Protein AF-A0A8J8JSF8-F1 (afdb_monomer_lite)

pLDDT: mean 90.54, std 15.45, range [44.03, 98.81]

Sequence (85 aa):
MVNITRRIISEENIERGMVKLLYNETRRKLVEYELQDRNLAKKYAMSFEEFREMKMIEKLGYTWEVEKDYQNWEIARDGIETIML

Foldseek 3Di:
DPPPVVVCDDVVNVVVVVVVVVVVVLVVLLVVLVVLQVVLCVVVVHHLVCCVVVVVCVVVPVDPVVVVSNVSNVVSVVSNVVSVD

Radius of gyration: 20.56 Å; chains: 1; bounding box: 56×16×52 Å

Secondary structure (DSSP, 8-state):
--TTHHHH--HHHHHHHHHHHH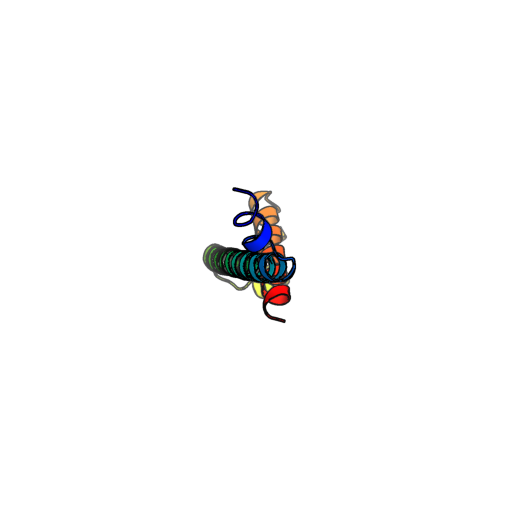HHHHHHHHHHHHHHHHHHHHHHTS-HHHHHHTTHHHHTT--HHHHHHHHHHHHHHHHHHHHH-

Structure (mmCIF, N/CA/C/O backbone):
data_AF-A0A8J8JSF8-F1
#
_entry.id   AF-A0A8J8JSF8-F1
#
loop_
_atom_site.group_PDB
_atom_site.id
_atom_site.type_symbol
_atom_site.label_atom_id
_atom_site.label_alt_id
_atom_site.label_comp_id
_atom_site.label_asym_id
_atom_site.label_entity_id
_atom_site.label_seq_id
_atom_site.pdbx_PDB_ins_code
_atom_site.Cartn_x
_atom_site.Cartn_y
_atom_site.Cartn_z
_atom_site.occupancy
_atom_site.B_iso_or_equiv
_atom_site.auth_seq_id
_atom_site.auth_comp_id
_atom_site.auth_asym_id
_atom_site.auth_atom_id
_atom_site.pdbx_PDB_model_num
ATOM 1 N N . MET A 1 1 ? 41.023 -3.304 -31.322 1.00 44.03 1 MET A N 1
ATOM 2 C CA . MET A 1 1 ? 39.849 -3.724 -30.525 1.00 44.03 1 MET A CA 1
ATOM 3 C C . MET A 1 1 ? 39.125 -2.516 -29.913 1.00 44.03 1 MET A C 1
ATOM 5 O O . MET A 1 1 ? 39.177 -2.328 -28.710 1.00 44.03 1 MET A O 1
ATOM 9 N N . VAL A 1 2 ? 38.463 -1.674 -30.722 1.00 48.38 2 VAL A N 1
ATOM 10 C CA . VAL A 1 2 ? 37.653 -0.525 -30.226 1.00 48.38 2 VAL A CA 1
ATOM 11 C C . VAL A 1 2 ? 36.246 -0.479 -30.866 1.00 48.38 2 VAL A C 1
ATOM 13 O O . VAL A 1 2 ? 35.393 0.300 -30.456 1.00 48.38 2 VAL A O 1
ATOM 16 N N . ASN A 1 3 ? 35.936 -1.374 -31.815 1.00 49.84 3 ASN A N 1
ATOM 17 C CA . ASN A 1 3 ? 34.685 -1.311 -32.589 1.00 49.84 3 ASN A CA 1
ATOM 18 C C . ASN A 1 3 ? 33.529 -2.166 -32.045 1.00 49.84 3 ASN A C 1
ATOM 20 O O . ASN A 1 3 ? 32.415 -2.044 -32.542 1.00 49.84 3 ASN A O 1
ATOM 24 N N . ILE A 1 4 ? 33.759 -3.010 -31.033 1.00 51.31 4 ILE A N 1
ATOM 25 C CA . ILE A 1 4 ? 32.695 -3.849 -30.451 1.00 51.31 4 ILE A CA 1
ATOM 26 C C . ILE A 1 4 ? 31.948 -3.070 -29.358 1.00 51.31 4 ILE A C 1
ATOM 28 O O . ILE A 1 4 ? 30.722 -3.024 -29.367 1.00 51.31 4 ILE A O 1
ATOM 32 N N . THR A 1 5 ? 32.665 -2.344 -28.496 1.00 48.91 5 THR A N 1
ATOM 33 C CA . THR A 1 5 ? 32.067 -1.555 -27.404 1.00 48.91 5 THR A CA 1
ATOM 34 C C . THR A 1 5 ? 31.183 -0.417 -27.919 1.00 48.91 5 THR A C 1
ATOM 36 O O . THR A 1 5 ? 30.114 -0.169 -27.372 1.00 48.91 5 THR A O 1
ATOM 39 N N . ARG A 1 6 ? 31.569 0.222 -29.034 1.00 48.41 6 ARG A N 1
ATOM 40 C CA . ARG A 1 6 ? 30.800 1.319 -29.646 1.00 48.41 6 ARG A CA 1
ATOM 41 C C . ARG A 1 6 ? 29.504 0.858 -30.331 1.00 48.41 6 ARG A C 1
ATOM 43 O O . ARG A 1 6 ? 28.617 1.667 -30.547 1.00 48.41 6 ARG A O 1
ATOM 50 N N . ARG A 1 7 ? 29.393 -0.434 -30.671 1.00 48.94 7 ARG A N 1
ATOM 51 C CA . ARG A 1 7 ? 28.217 -1.024 -31.339 1.00 48.94 7 ARG A CA 1
ATOM 52 C C . ARG A 1 7 ? 27.188 -1.576 -30.346 1.00 48.94 7 ARG A C 1
ATOM 54 O O . ARG A 1 7 ? 26.019 -1.704 -30.686 1.00 48.94 7 ARG A O 1
ATOM 61 N N . ILE A 1 8 ? 27.627 -1.890 -29.125 1.00 55.97 8 ILE A N 1
ATOM 62 C CA . ILE A 1 8 ? 26.768 -2.371 -28.033 1.00 55.97 8 ILE A CA 1
ATOM 63 C C . ILE A 1 8 ? 26.011 -1.201 -27.385 1.00 55.97 8 ILE A C 1
ATOM 65 O O . ILE A 1 8 ? 24.870 -1.368 -26.969 1.00 55.97 8 ILE A O 1
ATOM 69 N N . ILE A 1 9 ? 26.596 -0.001 -27.401 1.00 58.19 9 ILE A N 1
ATOM 70 C CA . ILE A 1 9 ? 26.022 1.219 -26.830 1.00 58.19 9 ILE A CA 1
ATOM 71 C C . ILE A 1 9 ? 25.715 2.206 -27.968 1.00 58.19 9 ILE A C 1
ATOM 73 O O . ILE A 1 9 ? 26.418 3.195 -28.152 1.00 58.19 9 ILE A O 1
ATOM 77 N N . SER A 1 10 ? 24.708 1.907 -28.791 1.00 68.25 10 SER A N 1
ATOM 78 C CA . SER A 1 10 ? 24.028 2.962 -29.553 1.00 68.25 10 SER A CA 1
ATOM 79 C C . SER A 1 10 ? 22.962 3.600 -28.659 1.00 68.25 10 SER A C 1
ATOM 81 O O . SER A 1 10 ? 22.423 2.922 -27.784 1.00 68.25 10 SER A O 1
ATOM 83 N N . GLU A 1 11 ? 22.641 4.877 -28.871 1.00 66.25 11 GLU A N 1
ATOM 84 C CA . GLU A 1 11 ? 21.540 5.560 -28.163 1.00 66.25 11 GLU A CA 1
ATOM 85 C C . GLU A 1 11 ? 20.238 4.748 -28.262 1.00 66.25 11 GLU A C 1
ATOM 87 O O . GLU A 1 11 ? 19.596 4.473 -27.256 1.00 66.25 11 GLU A O 1
ATOM 92 N N . GLU A 1 12 ? 19.955 4.193 -29.441 1.00 68.62 12 GLU A N 1
ATOM 93 C CA . GLU A 1 12 ? 18.821 3.294 -29.688 1.00 68.62 12 GLU A CA 1
ATOM 94 C C . GLU A 1 12 ? 18.858 1.997 -28.840 1.00 68.62 12 GLU A C 1
ATOM 96 O O . GLU A 1 12 ? 17.825 1.489 -28.399 1.00 68.62 12 GLU A O 1
ATOM 101 N N . ASN A 1 13 ? 20.046 1.430 -28.580 1.00 80.69 13 ASN A N 1
ATOM 102 C CA . ASN A 1 13 ? 20.196 0.272 -27.689 1.00 80.69 13 ASN A CA 1
ATOM 103 C C . ASN A 1 13 ? 20.008 0.653 -26.216 1.00 80.69 13 ASN A C 1
ATOM 105 O O . ASN A 1 13 ? 19.462 -0.149 -25.455 1.00 80.69 13 ASN A O 1
ATOM 109 N N . ILE A 1 14 ? 20.431 1.858 -25.823 1.00 84.44 14 ILE A N 1
ATOM 110 C CA . ILE A 1 14 ? 20.216 2.386 -24.471 1.00 84.44 14 ILE A CA 1
ATOM 111 C C . ILE A 1 14 ? 18.725 2.621 -24.239 1.00 84.44 14 ILE A C 1
ATOM 113 O O . ILE A 1 14 ? 18.196 2.125 -23.249 1.00 84.44 14 ILE A O 1
ATOM 117 N N . GLU A 1 15 ? 18.036 3.304 -25.153 1.00 88.12 15 GLU A N 1
ATOM 118 C CA . GLU A 1 15 ? 16.605 3.598 -25.037 1.00 88.12 15 GLU A CA 1
ATOM 119 C C . GLU A 1 15 ? 15.775 2.319 -24.925 1.00 88.12 15 GLU A C 1
ATOM 121 O O . GLU A 1 15 ? 14.983 2.171 -23.994 1.00 88.12 15 GLU A O 1
ATOM 126 N N . ARG A 1 16 ? 16.013 1.331 -25.799 1.00 88.44 16 ARG A N 1
ATOM 127 C CA . ARG A 1 16 ? 15.354 0.017 -25.696 1.00 88.44 16 ARG A CA 1
ATOM 128 C C . ARG A 1 16 ? 15.641 -0.676 -24.365 1.00 88.44 16 ARG A C 1
ATOM 130 O O . ARG A 1 16 ? 14.743 -1.283 -23.778 1.00 88.44 16 ARG A O 1
ATOM 137 N N . GLY A 1 17 ? 16.886 -0.603 -23.893 1.00 90.94 17 GLY A N 1
ATOM 138 C CA . GLY A 1 17 ? 17.281 -1.130 -22.590 1.00 90.94 17 GLY A CA 1
ATOM 139 C C . GLY A 1 17 ? 16.536 -0.445 -21.444 1.00 90.94 17 GLY A C 1
ATOM 140 O O . GLY A 1 17 ? 15.988 -1.127 -20.580 1.00 90.94 17 GLY A O 1
ATOM 141 N N . MET A 1 18 ? 16.450 0.886 -21.472 1.00 92.88 18 MET A N 1
ATOM 142 C CA . MET A 1 18 ? 15.738 1.696 -20.485 1.00 92.88 18 MET A CA 1
ATOM 143 C C . MET A 1 18 ? 14.241 1.407 -20.474 1.00 92.88 18 MET A C 1
ATOM 145 O O . MET A 1 18 ? 13.695 1.170 -19.403 1.00 92.88 18 MET A O 1
ATOM 149 N N . VAL A 1 19 ? 13.585 1.353 -21.637 1.00 94.38 19 VAL A N 1
ATOM 150 C CA . VAL A 1 19 ? 12.155 1.015 -21.736 1.00 94.38 19 VAL A CA 1
ATOM 151 C C . VAL A 1 19 ? 11.889 -0.357 -21.121 1.00 94.38 19 VAL A C 1
ATOM 153 O O . VAL A 1 19 ? 10.964 -0.512 -20.328 1.00 94.38 19 VAL A O 1
ATOM 156 N N . LYS A 1 20 ? 12.732 -1.352 -21.421 1.00 93.69 20 LYS A N 1
ATOM 157 C CA . LYS A 1 20 ? 12.598 -2.696 -20.846 1.00 93.69 20 LYS A CA 1
ATOM 158 C C . LYS A 1 20 ? 12.813 -2.707 -19.330 1.00 93.69 20 LYS A C 1
ATOM 160 O O . LYS A 1 20 ? 12.111 -3.432 -18.627 1.00 93.69 20 LYS A O 1
ATOM 165 N N . LEU A 1 21 ? 13.780 -1.940 -18.826 1.00 95.25 21 LEU A N 1
ATOM 166 C CA . LEU A 1 21 ? 14.037 -1.817 -17.390 1.00 95.25 21 LEU A CA 1
ATOM 167 C C . LEU A 1 21 ? 12.872 -1.137 -16.669 1.00 95.25 21 LEU A C 1
ATOM 169 O O . LEU A 1 21 ? 12.381 -1.691 -15.692 1.00 95.25 21 LEU A O 1
ATOM 173 N N . LEU A 1 22 ? 12.393 -0.002 -17.186 1.00 95.44 22 LEU A N 1
ATOM 174 C CA . LEU A 1 22 ? 11.245 0.723 -16.642 1.00 95.44 22 LEU A CA 1
ATOM 175 C C . LEU A 1 22 ? 9.992 -0.151 -16.648 1.00 95.44 22 LEU A C 1
ATOM 177 O O . LEU A 1 22 ? 9.348 -0.283 -15.618 1.00 95.44 22 LEU A O 1
ATOM 181 N N . TYR A 1 23 ? 9.701 -0.834 -17.757 1.00 95.62 23 TYR A N 1
ATOM 182 C CA . TYR A 1 23 ? 8.567 -1.754 -17.839 1.00 95.62 23 TYR A CA 1
ATOM 183 C C . TYR A 1 23 ? 8.624 -2.844 -16.758 1.00 95.62 23 TYR A C 1
ATOM 185 O O . TYR A 1 23 ? 7.635 -3.109 -16.075 1.00 95.62 23 TYR A O 1
ATOM 193 N N . ASN A 1 24 ? 9.789 -3.470 -16.573 1.00 96.06 24 ASN A N 1
ATOM 194 C CA . ASN A 1 24 ? 9.957 -4.509 -15.559 1.00 96.06 24 ASN A CA 1
ATOM 195 C C . ASN A 1 24 ? 9.853 -3.953 -14.134 1.00 96.06 24 ASN A C 1
ATOM 197 O O . ASN A 1 24 ? 9.279 -4.618 -13.273 1.00 96.06 24 ASN A O 1
ATOM 201 N N . GLU A 1 25 ? 10.388 -2.756 -13.887 1.00 96.62 25 GLU A N 1
ATOM 202 C CA . GLU A 1 25 ? 10.292 -2.077 -12.594 1.00 96.62 25 GLU A CA 1
ATOM 203 C C . GLU A 1 25 ? 8.841 -1.727 -12.261 1.00 96.62 25 GLU A C 1
ATOM 205 O O . GLU A 1 25 ? 8.353 -2.089 -11.192 1.00 96.62 25 GLU A O 1
ATOM 210 N N . THR A 1 26 ? 8.123 -1.105 -13.198 1.00 96.38 26 THR A N 1
ATOM 211 C CA . THR A 1 26 ? 6.707 -0.756 -13.051 1.00 96.38 26 THR A CA 1
ATOM 212 C C . THR A 1 26 ? 5.862 -2.001 -12.811 1.00 96.38 26 THR A C 1
ATOM 214 O O . THR A 1 26 ? 5.036 -2.026 -11.902 1.00 96.38 26 THR A O 1
ATOM 217 N N . ARG A 1 27 ? 6.117 -3.086 -13.553 1.00 97.25 27 ARG A N 1
ATOM 218 C CA . ARG A 1 27 ? 5.424 -4.360 -13.342 1.00 97.25 27 ARG A CA 1
ATOM 219 C C . ARG A 1 27 ? 5.719 -4.959 -11.966 1.00 97.25 27 ARG A C 1
ATOM 221 O O . ARG A 1 27 ? 4.808 -5.490 -11.337 1.00 97.25 27 ARG A O 1
ATOM 228 N N . ARG A 1 28 ? 6.964 -4.886 -11.483 1.00 98.19 28 ARG A N 1
ATOM 229 C CA . ARG A 1 28 ? 7.310 -5.338 -10.126 1.00 98.19 28 ARG A CA 1
ATOM 230 C C . ARG A 1 28 ? 6.571 -4.511 -9.075 1.00 98.19 28 ARG A C 1
ATOM 232 O O . ARG A 1 28 ? 5.986 -5.092 -8.168 1.00 98.19 28 ARG A O 1
ATOM 239 N N . LYS A 1 29 ? 6.554 -3.185 -9.230 1.00 97.81 29 LYS A N 1
ATOM 240 C CA . LYS A 1 29 ? 5.848 -2.265 -8.329 1.00 97.81 29 LYS A CA 1
ATOM 241 C C . LYS A 1 29 ? 4.349 -2.532 -8.281 1.00 97.8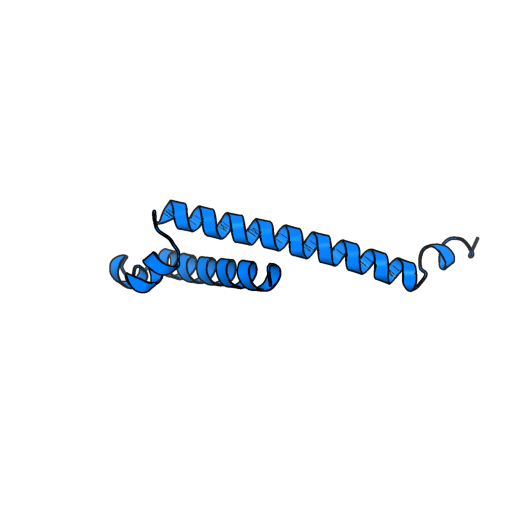1 29 LYS A C 1
ATOM 243 O O . LYS A 1 29 ? 3.800 -2.612 -7.190 1.00 97.81 29 LYS A O 1
ATOM 248 N N . LEU A 1 30 ? 3.713 -2.767 -9.429 1.00 98.25 30 LEU A N 1
ATOM 249 C CA . LEU A 1 30 ? 2.299 -3.137 -9.476 1.00 98.25 30 LEU A CA 1
ATOM 250 C C . LEU A 1 30 ? 2.019 -4.404 -8.656 1.00 98.25 30 LEU A C 1
ATOM 252 O O . LEU A 1 30 ? 1.124 -4.407 -7.819 1.00 98.25 30 LEU A O 1
ATOM 256 N N . VAL A 1 31 ? 2.830 -5.452 -8.831 1.00 98.38 31 VAL A N 1
ATOM 257 C CA . VAL A 1 31 ? 2.681 -6.701 -8.063 1.00 98.38 31 VAL A CA 1
ATOM 258 C C . VAL A 1 31 ? 2.892 -6.479 -6.561 1.00 98.38 31 VAL A C 1
ATOM 260 O O . VAL A 1 31 ? 2.181 -7.078 -5.754 1.00 98.38 31 VAL A O 1
ATOM 263 N N . GLU A 1 32 ? 3.851 -5.632 -6.170 1.00 98.44 32 GLU A N 1
ATOM 264 C CA . GLU A 1 32 ? 4.073 -5.255 -4.766 1.00 98.44 32 GLU A CA 1
ATOM 265 C C . GLU A 1 32 ? 2.838 -4.560 -4.175 1.00 98.44 32 GLU A C 1
ATOM 267 O O . GLU A 1 32 ? 2.369 -4.959 -3.106 1.00 98.44 32 GLU A O 1
ATOM 272 N N . TYR A 1 33 ? 2.272 -3.580 -4.883 1.00 98.75 33 TYR A N 1
ATOM 273 C CA . TYR A 1 33 ? 1.082 -2.865 -4.429 1.00 98.75 33 TYR A CA 1
ATOM 274 C C . TYR A 1 33 ? -0.151 -3.769 -4.354 1.00 98.75 33 TYR A C 1
ATOM 276 O O . TYR A 1 33 ? -0.833 -3.780 -3.332 1.00 98.75 33 TYR A O 1
ATOM 284 N N . GLU A 1 34 ? -0.404 -4.597 -5.371 1.00 98.50 34 GLU A N 1
ATOM 285 C CA . GLU A 1 34 ? -1.508 -5.566 -5.353 1.00 98.50 34 GLU A CA 1
ATOM 286 C C . GLU A 1 34 ? -1.386 -6.566 -4.198 1.00 98.50 34 GLU A C 1
ATOM 288 O O . GLU A 1 34 ? -2.381 -6.970 -3.595 1.00 98.50 34 GLU A O 1
ATOM 293 N N . LEU A 1 35 ? -0.166 -7.012 -3.886 1.00 98.69 35 LEU A N 1
ATOM 294 C CA . LEU A 1 35 ? 0.059 -7.910 -2.760 1.00 98.69 35 LEU A CA 1
ATOM 295 C C . LEU A 1 35 ? -0.234 -7.211 -1.429 1.00 98.69 35 LEU A C 1
ATOM 297 O O . LEU A 1 35 ? -0.845 -7.819 -0.550 1.00 98.69 35 LEU A O 1
ATOM 301 N N . GLN A 1 36 ? 0.188 -5.957 -1.285 1.00 98.69 36 GLN A N 1
ATOM 302 C CA . GLN A 1 36 ? -0.056 -5.156 -0.092 1.00 98.69 36 GLN A CA 1
ATOM 303 C C . GLN A 1 36 ? -1.551 -4.889 0.118 1.00 98.69 36 GLN A C 1
ATOM 305 O O . GLN A 1 36 ? -2.051 -5.149 1.212 1.00 98.69 36 GLN A O 1
ATOM 310 N N . ASP A 1 37 ? -2.266 -4.492 -0.936 1.00 98.75 37 ASP A N 1
ATOM 311 C CA . ASP A 1 37 ? -3.721 -4.312 -0.935 1.00 98.75 37 ASP A CA 1
ATOM 312 C C . ASP A 1 37 ? -4.448 -5.590 -0.487 1.00 98.75 37 ASP A C 1
ATOM 314 O O . ASP A 1 37 ? -5.194 -5.581 0.492 1.00 98.75 37 ASP A O 1
ATOM 318 N N . ARG A 1 38 ? -4.136 -6.738 -1.108 1.00 98.69 38 ARG A N 1
ATOM 319 C CA . ARG A 1 38 ? -4.736 -8.031 -0.730 1.00 98.69 38 ARG A CA 1
ATOM 320 C C . ARG A 1 38 ? -4.429 -8.437 0.710 1.00 98.69 38 ARG A C 1
ATOM 322 O O . ARG A 1 38 ? -5.289 -9.003 1.387 1.00 98.69 38 ARG A O 1
ATOM 329 N N . ASN A 1 39 ? -3.205 -8.205 1.179 1.00 98.81 39 ASN A N 1
ATOM 330 C CA . ASN A 1 39 ? -2.805 -8.578 2.534 1.00 98.81 39 ASN A CA 1
ATOM 331 C C . ASN A 1 39 ? -3.529 -7.737 3.588 1.00 98.81 39 ASN A C 1
ATOM 333 O O . ASN A 1 39 ? -3.954 -8.284 4.605 1.00 98.81 39 ASN A O 1
ATOM 337 N N . LEU A 1 40 ? -3.696 -6.438 3.342 1.00 98.81 40 LEU A N 1
ATOM 338 C CA . LEU A 1 40 ? -4.404 -5.541 4.250 1.00 98.81 40 LEU A CA 1
ATOM 339 C C . LEU A 1 40 ? -5.918 -5.787 4.207 1.00 98.81 40 LEU A C 1
ATOM 341 O O . LEU A 1 40 ? -6.531 -5.911 5.269 1.00 98.81 40 LEU A O 1
ATOM 345 N N . ALA A 1 41 ? -6.483 -6.040 3.022 1.00 98.81 41 ALA A N 1
ATOM 346 C CA . ALA A 1 41 ? -7.873 -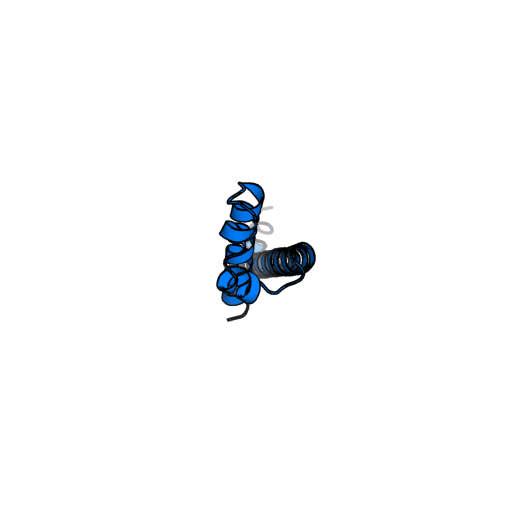6.474 2.875 1.00 98.81 41 ALA A CA 1
ATOM 347 C C . ALA A 1 41 ? -8.157 -7.740 3.686 1.00 98.81 41 ALA A C 1
ATOM 349 O O . ALA A 1 41 ? -9.153 -7.844 4.401 1.00 98.81 41 ALA A O 1
ATOM 350 N N . LYS A 1 42 ? -7.225 -8.697 3.647 1.00 98.81 42 LYS A N 1
ATOM 351 C CA . LYS A 1 42 ? -7.304 -9.914 4.452 1.00 98.81 42 LYS A CA 1
ATOM 352 C C . LYS A 1 42 ? -7.123 -9.648 5.949 1.00 98.81 42 LYS A C 1
ATOM 354 O O . LYS A 1 42 ? -7.826 -10.267 6.742 1.00 98.81 42 LYS A O 1
ATOM 359 N N . LYS A 1 43 ? -6.193 -8.769 6.344 1.00 98.62 43 LYS A N 1
ATOM 360 C CA . LYS A 1 43 ? -5.927 -8.425 7.753 1.00 98.62 43 LYS A CA 1
ATOM 361 C C . LYS A 1 43 ? -7.161 -7.829 8.427 1.00 98.62 43 LYS A C 1
ATOM 363 O O . LYS A 1 43 ? -7.472 -8.208 9.552 1.00 98.62 43 LYS A O 1
ATOM 368 N N . TYR A 1 44 ? -7.855 -6.930 7.735 1.00 98.44 44 TYR A N 1
ATOM 369 C CA . TYR A 1 44 ? -9.013 -6.218 8.276 1.00 98.44 44 TYR A CA 1
ATOM 370 C C . TYR A 1 44 ? -10.359 -6.830 7.879 1.00 98.44 44 TYR A C 1
ATOM 372 O O . TYR A 1 44 ? -11.386 -6.410 8.403 1.00 98.44 44 TYR A O 1
ATOM 380 N N . ALA A 1 45 ? -10.352 -7.846 7.009 1.00 98.50 45 ALA A N 1
ATOM 381 C CA . ALA A 1 45 ? -11.540 -8.524 6.492 1.00 98.50 45 ALA A CA 1
ATOM 382 C C . ALA A 1 45 ? -12.562 -7.562 5.850 1.00 98.50 45 ALA A C 1
ATOM 384 O O . ALA A 1 45 ? -13.768 -7.737 6.006 1.00 98.50 45 ALA A O 1
ATOM 385 N N . MET A 1 46 ? -12.062 -6.545 5.147 1.00 98.50 46 MET A N 1
ATOM 386 C CA . MET A 1 46 ? -12.845 -5.500 4.479 1.00 98.50 46 MET A CA 1
ATOM 387 C C . MET A 1 46 ? -12.028 -4.869 3.345 1.00 98.50 46 MET A C 1
ATOM 389 O O . MET A 1 46 ? -10.826 -5.117 3.242 1.00 98.50 46 MET A O 1
ATOM 393 N N . SER A 1 4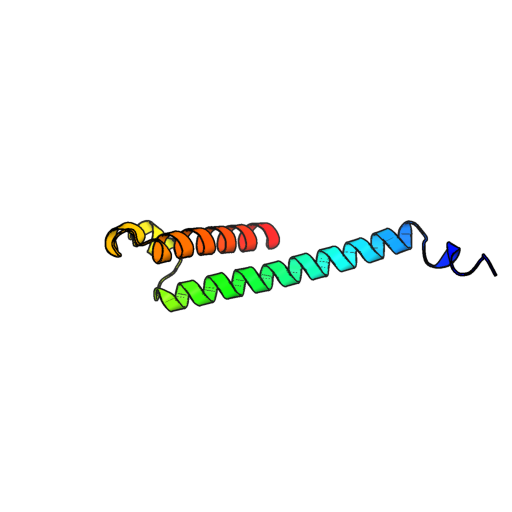7 ? -12.655 -4.066 2.490 1.00 98.56 47 SER A N 1
ATOM 394 C CA . SER A 1 47 ? -11.949 -3.239 1.505 1.00 98.56 47 SER A CA 1
ATOM 395 C C . SER A 1 47 ? -11.289 -2.012 2.151 1.00 98.56 47 SER A C 1
ATOM 397 O O . SER A 1 47 ? -11.581 -1.654 3.296 1.00 98.56 47 SER A O 1
ATOM 399 N N . PHE A 1 48 ? -10.404 -1.340 1.408 1.00 98.50 48 PHE A N 1
ATOM 400 C CA . PHE A 1 48 ? -9.812 -0.076 1.855 1.00 98.50 48 PHE A CA 1
ATOM 401 C C . PHE A 1 48 ? -10.881 1.006 2.055 1.00 98.50 48 PHE A C 1
ATOM 403 O O . PHE A 1 48 ? -10.866 1.741 3.043 1.00 98.50 48 PHE A O 1
ATOM 410 N N . GLU A 1 49 ? -11.835 1.088 1.128 1.00 98.50 49 GLU A N 1
ATOM 411 C CA . GLU A 1 49 ? -12.927 2.052 1.172 1.00 98.50 49 GLU A CA 1
ATOM 412 C C . GLU A 1 49 ? -13.808 1.831 2.408 1.00 98.50 49 GLU A C 1
ATOM 414 O O . GLU A 1 49 ? -14.063 2.785 3.142 1.00 98.50 49 GLU A O 1
ATOM 419 N N . GLU A 1 50 ? -14.174 0.579 2.704 1.00 98.62 50 GLU A N 1
ATOM 420 C CA . GLU A 1 50 ? -14.912 0.218 3.922 1.00 98.62 50 GLU A CA 1
ATOM 421 C C . GLU A 1 50 ? -14.121 0.593 5.181 1.00 98.62 50 GLU A C 1
ATOM 423 O O . GLU A 1 50 ? -14.663 1.222 6.092 1.00 98.62 50 GLU A O 1
ATOM 428 N N . PHE A 1 51 ? -12.821 0.277 5.221 1.00 98.50 51 PHE A N 1
ATOM 429 C CA . PHE A 1 51 ? -11.944 0.625 6.341 1.00 98.50 51 PHE A CA 1
ATOM 430 C C . PHE A 1 51 ? -11.939 2.137 6.620 1.00 98.50 51 PHE A C 1
ATOM 432 O O . PHE A 1 51 ? -12.045 2.569 7.778 1.00 98.50 51 PHE A O 1
ATOM 439 N N . ARG A 1 52 ? -11.847 2.948 5.559 1.00 97.81 52 ARG A N 1
ATOM 440 C CA . ARG A 1 52 ? -11.839 4.413 5.630 1.00 97.81 52 ARG A CA 1
ATOM 441 C C . ARG A 1 52 ? -13.196 4.969 6.062 1.00 97.81 52 ARG A C 1
ATOM 443 O O . ARG A 1 52 ? -13.257 5.759 7.003 1.00 97.81 52 ARG A O 1
ATOM 450 N N . GLU A 1 53 ? -14.282 4.544 5.421 1.00 98.38 53 GLU A N 1
ATOM 451 C CA . GLU A 1 53 ? -15.645 5.014 5.712 1.00 98.38 53 GLU A CA 1
ATOM 452 C C . GLU A 1 53 ? -16.099 4.642 7.126 1.00 98.38 53 GLU A C 1
ATOM 454 O O . GLU A 1 53 ? -16.734 5.437 7.822 1.00 98.38 53 GLU A O 1
ATOM 459 N N . MET A 1 54 ? -15.711 3.456 7.600 1.00 98.12 54 MET A N 1
ATOM 460 C CA . MET A 1 54 ? -16.013 2.994 8.951 1.00 98.12 54 MET A CA 1
ATOM 461 C C . MET A 1 54 ? -15.134 3.636 10.029 1.00 98.12 54 MET A C 1
ATOM 463 O O . MET A 1 54 ? -15.360 3.337 11.207 1.00 98.12 54 MET A O 1
ATOM 467 N N . LYS A 1 55 ? -14.174 4.497 9.663 1.00 97.88 55 LYS A N 1
ATOM 468 C CA . LYS A 1 55 ? -13.224 5.155 10.572 1.00 97.88 55 LYS A CA 1
ATOM 469 C C . LYS A 1 55 ? -12.469 4.163 11.460 1.00 97.88 55 LYS A C 1
ATOM 471 O O . LYS A 1 55 ? -12.390 4.317 12.681 1.00 97.88 55 LYS A O 1
ATOM 476 N N . MET A 1 56 ? -11.931 3.108 10.851 1.00 98.19 56 MET A N 1
ATOM 477 C CA . MET A 1 56 ? -11.326 2.002 11.596 1.00 98.19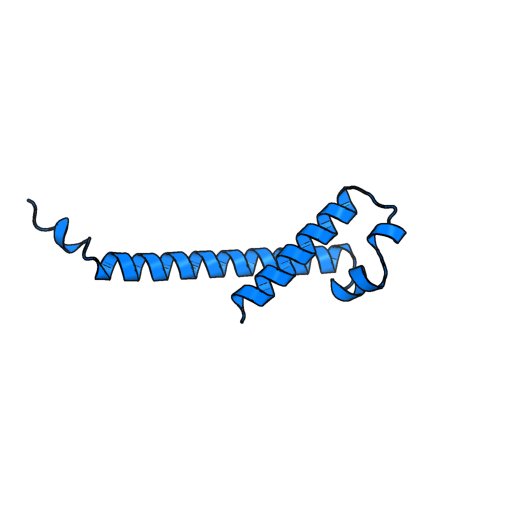 56 MET A CA 1
ATOM 478 C C . MET A 1 56 ? -10.099 2.404 12.423 1.00 98.19 56 MET A C 1
ATOM 480 O O . MET A 1 56 ? -9.892 1.815 13.479 1.00 98.19 56 MET A O 1
ATOM 484 N N . ILE A 1 57 ? -9.347 3.441 12.030 1.00 97.50 57 ILE A N 1
ATOM 485 C CA . ILE A 1 57 ? -8.252 3.992 12.853 1.00 97.50 57 ILE A CA 1
ATOM 486 C C . ILE A 1 57 ? -8.766 4.391 14.245 1.00 97.50 57 ILE A C 1
ATOM 488 O O . ILE A 1 57 ? -8.186 4.002 15.257 1.00 97.50 57 ILE A O 1
ATOM 492 N N . GLU A 1 58 ? -9.894 5.105 14.302 1.00 97.75 58 GLU A N 1
ATOM 493 C CA . GLU A 1 58 ? -10.493 5.569 15.558 1.00 97.75 58 GLU A CA 1
ATOM 494 C C . GLU A 1 58 ? -11.035 4.386 16.369 1.00 97.75 58 GLU A C 1
ATOM 496 O O . GLU A 1 58 ? -10.772 4.259 17.565 1.00 97.75 58 GLU A O 1
ATOM 501 N N . LYS A 1 59 ? -11.750 3.471 15.701 1.00 97.88 59 LYS A N 1
ATOM 502 C CA . LYS A 1 59 ? -12.352 2.284 16.333 1.00 97.88 59 LYS A CA 1
ATOM 503 C C . LYS A 1 59 ? -11.321 1.314 16.902 1.00 97.88 59 LYS A C 1
ATOM 505 O O . LYS A 1 59 ? -11.622 0.610 17.861 1.00 97.88 59 LYS A O 1
ATOM 510 N N . LEU A 1 60 ? -10.130 1.269 16.313 1.00 97.06 60 LEU A N 1
ATOM 511 C CA . LEU A 1 60 ? -9.017 0.431 16.757 1.00 97.06 60 LEU A CA 1
ATOM 512 C C . LEU A 1 60 ? -8.036 1.188 17.666 1.00 97.06 60 LEU A C 1
ATOM 514 O O . LEU A 1 60 ? -6.988 0.648 18.014 1.00 97.06 60 LEU A O 1
ATOM 518 N N . GLY A 1 61 ? -8.385 2.408 18.090 1.00 96.00 61 GLY A N 1
ATOM 519 C CA . GLY A 1 61 ? -7.700 3.118 19.167 1.00 96.00 61 GLY A CA 1
ATOM 520 C C . GLY A 1 61 ? -6.453 3.896 18.754 1.00 96.00 61 GLY A C 1
ATOM 521 O O . GLY A 1 61 ? -5.585 4.089 19.601 1.00 96.00 61 GLY A O 1
ATOM 522 N N . TYR A 1 62 ? -6.352 4.336 17.494 1.00 94.62 62 TYR A N 1
ATOM 523 C CA . TYR A 1 62 ? -5.239 5.164 16.996 1.00 94.62 62 TYR A CA 1
ATOM 524 C C . TYR A 1 62 ? -3.858 4.565 17.285 1.00 94.62 62 TYR A C 1
ATOM 526 O O . TYR A 1 62 ? -2.913 5.250 17.678 1.00 94.62 62 TYR A O 1
ATOM 534 N N . THR A 1 63 ? -3.733 3.246 17.156 1.00 98.12 63 THR A N 1
ATOM 535 C CA . THR A 1 63 ? -2.426 2.622 17.331 1.00 98.12 63 THR A CA 1
ATOM 536 C C . THR A 1 63 ? -1.545 2.947 16.132 1.00 98.12 63 THR A C 1
ATOM 538 O O . THR A 1 63 ? -2.006 2.988 14.989 1.00 98.12 63 THR A O 1
ATOM 541 N N . TRP A 1 64 ? -0.248 3.110 16.387 1.00 97.88 64 TRP A N 1
ATOM 542 C CA . TRP A 1 64 ? 0.738 3.334 15.330 1.00 97.88 64 TRP A CA 1
ATOM 543 C C . TRP A 1 64 ? 0.679 2.261 14.230 1.00 97.88 64 TRP A C 1
ATOM 545 O O . TRP A 1 64 ? 0.872 2.564 13.056 1.00 97.88 64 TRP A O 1
ATOM 555 N N . GLU A 1 65 ? 0.396 1.006 14.594 1.00 98.31 65 GLU A N 1
ATOM 556 C CA . GLU A 1 65 ? 0.267 -0.093 13.632 1.00 98.31 65 GLU A CA 1
ATOM 557 C C . GLU A 1 65 ? -0.903 0.128 12.667 1.00 98.31 65 GLU A C 1
ATOM 559 O O . GLU A 1 65 ? -0.737 -0.028 11.460 1.00 98.31 65 GLU A O 1
ATOM 564 N N . VAL A 1 66 ? -2.065 0.532 13.184 1.00 98.25 66 VAL A N 1
ATOM 565 C CA . VAL A 1 66 ? -3.272 0.742 12.376 1.00 98.25 66 VAL A CA 1
ATOM 566 C C . VAL A 1 66 ? -3.125 1.969 11.474 1.00 98.25 66 VAL A C 1
ATOM 568 O O . VAL A 1 66 ? -3.522 1.928 10.311 1.00 98.25 66 VAL A O 1
ATOM 571 N N . GLU A 1 67 ? -2.508 3.044 11.966 1.00 98.25 67 GLU A N 1
ATOM 572 C CA . 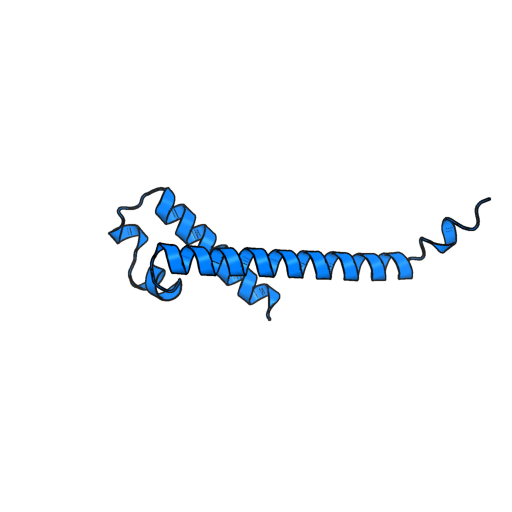GLU A 1 67 ? -2.207 4.227 11.149 1.00 98.25 67 GLU A CA 1
ATOM 573 C C . GLU A 1 67 ? -1.208 3.911 10.033 1.00 98.25 67 GLU A C 1
ATOM 575 O O . GLU A 1 67 ? -1.404 4.305 8.881 1.00 98.25 67 GLU A O 1
ATOM 580 N N . LYS A 1 68 ? -0.153 3.153 10.354 1.00 98.50 68 LYS A N 1
ATOM 581 C CA . LYS A 1 68 ? 0.825 2.698 9.365 1.00 98.50 68 LYS A CA 1
ATOM 582 C C . LYS A 1 68 ? 0.175 1.818 8.306 1.00 98.50 68 LYS A C 1
ATOM 584 O O . LYS A 1 68 ? 0.482 1.972 7.127 1.00 98.50 68 LYS A O 1
ATOM 589 N N . ASP A 1 69 ? -0.700 0.905 8.709 1.00 98.62 69 ASP A N 1
ATOM 590 C CA . ASP A 1 69 ? -1.433 0.059 7.776 1.00 98.62 69 ASP A CA 1
ATOM 591 C C . ASP A 1 69 ? -2.338 0.874 6.860 1.00 98.62 69 ASP A C 1
ATOM 593 O O . ASP A 1 69 ? -2.320 0.631 5.659 1.00 98.62 69 ASP A O 1
ATOM 597 N N . TYR A 1 70 ? -3.068 1.859 7.391 1.00 98.56 70 TYR A N 1
ATOM 598 C CA . TYR A 1 70 ? -3.886 2.761 6.580 1.00 98.56 70 TYR A CA 1
ATOM 599 C C . TYR A 1 70 ? -3.045 3.479 5.517 1.00 98.56 70 TYR A C 1
ATOM 601 O O . TYR A 1 70 ? -3.366 3.408 4.335 1.00 98.56 70 TYR A O 1
ATOM 609 N N . GLN A 1 71 ? -1.941 4.112 5.924 1.00 98.44 71 GLN A N 1
ATOM 610 C CA . GLN A 1 71 ? -1.047 4.846 5.019 1.00 98.44 71 GLN A CA 1
ATOM 611 C C . GLN A 1 71 ? -0.441 3.928 3.951 1.00 98.44 71 GLN A C 1
ATOM 613 O O . GLN A 1 71 ? -0.402 4.251 2.767 1.00 98.44 71 GLN A O 1
ATOM 618 N N . ASN A 1 72 ? -0.002 2.740 4.361 1.00 98.62 72 ASN A N 1
ATOM 619 C CA . ASN A 1 72 ? 0.495 1.716 3.455 1.00 98.62 72 ASN A CA 1
ATOM 620 C C . ASN A 1 72 ? -0.578 1.265 2.456 1.00 98.62 72 ASN A C 1
ATOM 622 O O . ASN A 1 72 ? -0.264 1.028 1.288 1.00 98.62 72 ASN A O 1
ATOM 626 N N . TRP A 1 73 ? -1.822 1.106 2.900 1.00 98.69 73 TRP A N 1
ATOM 627 C CA . TRP A 1 73 ? -2.919 0.705 2.030 1.00 98.69 73 TRP A CA 1
ATOM 628 C C . TRP A 1 73 ? -3.252 1.791 1.009 1.00 98.69 73 TRP A C 1
ATOM 630 O O . TRP A 1 73 ? -3.369 1.488 -0.174 1.00 98.69 73 TRP A O 1
ATOM 640 N N . GLU A 1 74 ? -3.324 3.045 1.456 1.00 98.56 74 GLU A N 1
ATOM 641 C CA . GLU A 1 74 ? -3.568 4.223 0.618 1.00 98.56 74 GLU A CA 1
ATOM 642 C C . GLU A 1 74 ? -2.512 4.331 -0.490 1.00 98.56 74 GLU A C 1
ATOM 644 O O . GLU A 1 74 ? -2.853 4.315 -1.669 1.00 98.56 74 GLU A O 1
ATOM 649 N N . ILE A 1 75 ? -1.223 4.263 -0.135 1.00 98.44 75 ILE A N 1
ATOM 650 C CA . ILE A 1 75 ? -0.113 4.268 -1.105 1.00 98.44 75 ILE A CA 1
ATOM 651 C C . ILE A 1 75 ? -0.225 3.111 -2.107 1.00 98.44 75 ILE A C 1
ATOM 653 O O . ILE A 1 75 ? 0.084 3.276 -3.288 1.00 98.44 75 ILE A O 1
ATOM 657 N N . ALA A 1 76 ? -0.631 1.923 -1.649 1.00 98.56 76 ALA A N 1
ATOM 658 C CA . ALA A 1 76 ? -0.795 0.775 -2.532 1.00 98.56 76 ALA A CA 1
ATOM 659 C C . ALA A 1 76 ? -1.950 0.984 -3.524 1.00 98.56 76 ALA A C 1
ATOM 661 O O . ALA A 1 76 ? -1.775 0.716 -4.711 1.00 98.56 76 ALA A O 1
ATOM 662 N N . ARG A 1 77 ? -3.100 1.493 -3.066 1.00 98.25 77 ARG A N 1
ATOM 663 C CA . ARG A 1 77 ? -4.265 1.791 -3.917 1.00 98.25 77 ARG A CA 1
ATOM 664 C C . ARG A 1 77 ? -3.941 2.874 -4.946 1.00 98.25 77 ARG A C 1
ATOM 666 O O . ARG A 1 77 ? -4.175 2.650 -6.132 1.00 98.25 77 ARG A O 1
ATOM 673 N N . ASP A 1 78 ? -3.304 3.962 -4.521 1.00 98.06 78 ASP A N 1
ATOM 674 C CA . ASP A 1 78 ? -2.878 5.048 -5.411 1.00 98.06 78 ASP A CA 1
ATOM 675 C C . ASP A 1 78 ? -1.857 4.558 -6.451 1.00 98.06 78 ASP A C 1
ATOM 677 O O . ASP A 1 78 ? -1.921 4.915 -7.629 1.00 98.06 78 ASP A O 1
ATOM 681 N N . GLY A 1 79 ? -0.917 3.699 -6.040 1.00 97.75 79 GLY A N 1
ATOM 682 C CA . GLY A 1 79 ? 0.078 3.103 -6.932 1.00 97.75 79 GLY A CA 1
ATOM 683 C C . GLY A 1 79 ? -0.528 2.152 -7.969 1.00 97.75 79 GLY A C 1
ATOM 684 O O . GLY A 1 79 ? -0.127 2.173 -9.133 1.00 97.75 79 GLY A O 1
ATOM 685 N N . ILE A 1 80 ? -1.508 1.342 -7.561 1.00 98.00 80 ILE A N 1
ATOM 686 C CA . ILE A 1 80 ? -2.306 0.467 -8.435 1.00 98.00 80 ILE A CA 1
ATOM 687 C C . ILE A 1 80 ? -3.050 1.303 -9.480 1.00 98.00 80 ILE A C 1
ATOM 689 O O . ILE A 1 80 ? -2.945 1.011 -10.671 1.00 98.00 80 ILE A O 1
ATOM 693 N N . GLU A 1 81 ? -3.765 2.345 -9.046 1.00 97.19 81 GLU A N 1
ATOM 694 C CA . GLU A 1 81 ? -4.517 3.236 -9.934 1.00 97.19 81 GLU A CA 1
ATOM 695 C C . GLU A 1 81 ? -3.583 3.944 -10.921 1.00 97.19 81 GLU A C 1
ATOM 697 O O . GLU A 1 81 ? -3.789 3.870 -12.128 1.00 97.19 81 GLU A O 1
ATOM 702 N N . THR A 1 82 ? -2.486 4.525 -10.434 1.00 96.69 82 THR A N 1
ATOM 703 C CA . THR A 1 82 ? -1.523 5.263 -11.267 1.00 96.69 82 THR A CA 1
ATOM 704 C C . THR A 1 82 ? -0.882 4.401 -12.358 1.00 96.69 82 THR A C 1
ATOM 706 O O . THR A 1 82 ? -0.607 4.901 -13.444 1.00 96.69 82 THR A O 1
ATOM 709 N N . ILE A 1 83 ? -0.593 3.125 -12.080 1.00 94.94 83 ILE A N 1
ATOM 710 C CA . ILE A 1 83 ? 0.083 2.237 -13.041 1.00 94.94 83 ILE A CA 1
ATOM 711 C C . ILE A 1 83 ? -0.896 1.619 -14.053 1.00 94.94 83 ILE A C 1
ATOM 713 O O . ILE A 1 83 ? -0.473 1.251 -15.150 1.00 94.94 83 ILE A O 1
ATOM 717 N N . MET A 1 84 ? -2.172 1.454 -13.690 1.00 88.00 84 MET A N 1
ATOM 718 C CA . MET A 1 84 ? -3.182 0.851 -14.571 1.00 88.00 84 MET A CA 1
ATOM 719 C C . MET A 1 84 ? -3.961 1.851 -15.436 1.00 88.00 84 MET A C 1
ATOM 721 O O . MET A 1 84 ? -4.641 1.406 -16.364 1.00 88.00 84 MET A O 1
ATOM 725 N N . LEU A 1 85 ? -3.871 3.154 -15.149 1.00 69.19 85 LEU A N 1
ATOM 726 C CA . LEU A 1 85 ? -4.355 4.239 -16.014 1.00 69.19 85 LEU A CA 1
ATOM 727 C C . LEU A 1 85 ? -3.489 4.399 -17.275 1.00 69.19 85 LEU A C 1
ATOM 729 O O . LEU A 1 85 ? -4.088 4.630 -18.351 1.00 69.19 85 LEU A O 1
#